Protein AF-A0A525CSR9-F1 (afdb_monomer)

Foldseek 3Di:
DDPPQDPVNVLVVLLVVVLVVLVVCLVLVVLCLDPVRVPDDNVRSSVVSVVVSVVVNVVLCCQCPPPPPVSNVVSSVVVVVCSVVVVVVLVVSVPPPSNRPDD

Solvent-accessible surface area (backbone atoms only — not comparable to full-atom values): 5893 Å² total; per-residue (Å²): 141,82,85,69,88,44,74,68,56,53,50,51,51,52,52,52,52,49,62,52,48,57,55,49,32,49,76,37,47,41,48,52,61,37,90,91,42,38,84,52,54,69,80,54,39,44,50,52,50,52,66,53,46,56,59,50,49,54,51,50,50,52,37,54,64,35,87,51,64,66,56,15,52,53,40,46,50,52,52,56,51,47,54,55,53,50,54,51,50,51,64,69,41,64,81,41,97,54,53,54,79,74,127

Secondary structure (DSSP, 8-state):
------HHHHHHHHHHHHHHHHHHHHHTTGGGTSTTTTTS-HHHHHHHHHHHHHHHHHHHHHHHT-SSHHHHHHHHHHHHHHHHHHHHHHHHHTTSTT-----

Structure (mmCIF, N/CA/C/O backbone):
data_AF-A0A525CSR9-F1
#
_entry.id   AF-A0A525CSR9-F1
#
loop_
_atom_site.group_PDB
_atom_site.id
_atom_site.type_symbol
_atom_site.label_atom_id
_atom_site.label_alt_id
_atom_site.label_comp_id
_atom_site.label_asym_id
_atom_site.label_entity_id
_atom_site.label_seq_id
_atom_site.pdbx_PDB_ins_code
_atom_site.Cartn_x
_atom_site.Cartn_y
_atom_site.Cartn_z
_atom_site.occupancy
_atom_site.B_iso_or_equiv
_atom_site.auth_seq_id
_atom_site.auth_comp_id
_atom_site.auth_asym_id
_atom_site.auth_atom_id
_atom_site.pdbx_PDB_model_num
ATOM 1 N N . MET A 1 1 ? -23.321 22.374 9.063 1.00 47.00 1 MET A N 1
ATOM 2 C CA . MET A 1 1 ? -22.754 21.016 9.239 1.00 47.00 1 MET A CA 1
ATOM 3 C C . MET A 1 1 ? -21.489 20.885 8.386 1.00 47.00 1 MET A C 1
ATOM 5 O O . MET A 1 1 ? -21.600 20.649 7.194 1.00 47.00 1 MET A O 1
ATOM 9 N N . LYS A 1 2 ? -20.287 21.102 8.939 1.00 50.28 2 LYS A N 1
ATOM 10 C CA . LYS A 1 2 ? -19.015 20.819 8.240 1.00 50.28 2 LYS A CA 1
ATOM 11 C C . LYS A 1 2 ? -18.183 19.898 9.122 1.00 50.28 2 LYS A C 1
ATOM 13 O O . LYS A 1 2 ? -17.459 20.356 10.000 1.00 50.28 2 LYS A O 1
ATOM 18 N N . ARG A 1 3 ? -18.343 18.588 8.945 1.00 62.91 3 ARG A N 1
ATOM 19 C CA . ARG A 1 3 ? -17.461 17.607 9.580 1.00 62.91 3 ARG A CA 1
ATOM 20 C C . ARG A 1 3 ? -16.248 17.459 8.669 1.00 62.91 3 ARG A C 1
ATOM 22 O O . ARG A 1 3 ? -16.290 16.720 7.694 1.00 62.91 3 ARG A O 1
ATOM 29 N N . TYR A 1 4 ? -15.223 18.256 8.958 1.00 63.25 4 TYR A N 1
ATOM 30 C CA . TYR A 1 4 ? -13.931 18.200 8.287 1.00 63.25 4 TYR A CA 1
ATOM 31 C C . TYR A 1 4 ? -13.356 16.776 8.339 1.00 63.25 4 TYR A C 1
ATOM 33 O O . TYR A 1 4 ? -13.637 16.003 9.261 1.00 63.25 4 TYR A O 1
ATOM 41 N N . LEU A 1 5 ? -12.579 16.442 7.310 1.00 68.88 5 LEU A N 1
ATOM 42 C CA . LEU A 1 5 ? -11.907 15.165 7.099 1.00 68.88 5 LEU A CA 1
ATOM 43 C C . LEU A 1 5 ? -11.247 14.676 8.402 1.00 68.88 5 LEU A C 1
ATOM 45 O O . LEU A 1 5 ? -10.350 15.321 8.942 1.00 68.88 5 LEU A O 1
ATOM 49 N N . THR A 1 6 ? -11.718 13.557 8.957 1.00 86.94 6 THR A N 1
ATOM 50 C CA . THR A 1 6 ? -11.129 13.019 10.192 1.00 86.94 6 THR A CA 1
ATOM 51 C C . THR A 1 6 ? -9.804 12.316 9.886 1.00 86.94 6 THR A C 1
ATOM 53 O O . THR A 1 6 ? -9.607 11.818 8.778 1.00 86.94 6 THR A O 1
ATOM 56 N N . LYS A 1 7 ? -8.908 12.197 10.879 1.00 86.56 7 LYS A N 1
ATOM 57 C CA . LYS A 1 7 ? -7.647 11.435 10.739 1.00 86.56 7 LYS A CA 1
ATOM 58 C C . LYS A 1 7 ? -7.877 10.003 10.239 1.00 86.56 7 LYS A C 1
ATOM 60 O O . LYS A 1 7 ? -7.073 9.479 9.480 1.00 86.56 7 LYS A O 1
ATOM 65 N N . ALA A 1 8 ? -8.986 9.382 10.646 1.00 87.12 8 ALA A N 1
ATOM 66 C CA . ALA A 1 8 ? -9.361 8.052 10.179 1.00 87.12 8 ALA A CA 1
ATOM 67 C C . ALA A 1 8 ? -9.739 8.051 8.690 1.00 87.12 8 ALA A C 1
ATOM 69 O O . ALA A 1 8 ? -9.296 7.174 7.959 1.00 87.12 8 ALA A O 1
ATOM 70 N N . ASN A 1 9 ? -10.501 9.049 8.232 1.00 90.38 9 ASN A N 1
ATOM 71 C CA . ASN A 1 9 ? -10.876 9.169 6.821 1.00 90.38 9 ASN A CA 1
ATOM 72 C C . ASN A 1 9 ? -9.645 9.410 5.937 1.00 90.38 9 ASN A C 1
ATOM 74 O O . ASN A 1 9 ? -9.521 8.776 4.897 1.00 90.38 9 ASN A O 1
ATOM 78 N N . LEU A 1 10 ? -8.723 10.275 6.378 1.00 92.31 10 LEU A N 1
ATOM 79 C CA . LEU A 1 10 ? -7.442 10.502 5.701 1.00 92.31 10 LEU A CA 1
ATOM 80 C C . LEU A 1 10 ? -6.621 9.218 5.584 1.00 92.31 10 LEU A C 1
ATOM 82 O O . LEU A 1 10 ? -6.115 8.912 4.512 1.00 92.31 10 LEU A O 1
ATOM 86 N N . PHE A 1 11 ? -6.524 8.455 6.673 1.00 94.19 11 PHE A N 1
ATOM 87 C CA . PHE A 1 11 ? -5.807 7.185 6.676 1.00 94.19 11 PHE A CA 1
ATOM 88 C C . PHE A 1 11 ? -6.396 6.191 5.667 1.00 94.19 11 PHE A C 1
ATOM 90 O O . PHE A 1 11 ? -5.651 5.582 4.905 1.00 94.19 11 PHE A O 1
ATOM 97 N N . TYR A 1 12 ? -7.723 6.038 5.628 1.00 94.00 12 TYR A N 1
ATOM 98 C CA . TYR A 1 12 ? -8.358 5.123 4.678 1.00 94.00 12 TYR A CA 1
ATOM 99 C C . TYR A 1 12 ? -8.237 5.598 3.233 1.00 94.00 12 TYR A C 1
ATOM 101 O O . TYR A 1 12 ? -8.009 4.770 2.359 1.00 94.00 12 TYR A O 1
ATOM 109 N N . LEU A 1 13 ? -8.326 6.908 2.983 1.00 94.38 13 LEU A N 1
ATOM 110 C CA . LEU A 1 13 ? -8.071 7.465 1.657 1.00 94.38 13 LEU A CA 1
ATOM 111 C C . LEU A 1 13 ? -6.637 7.161 1.205 1.00 94.38 13 LEU A C 1
ATOM 113 O O . LEU A 1 13 ? -6.445 6.634 0.118 1.00 94.38 13 LEU A O 1
ATOM 117 N N . ALA A 1 14 ? -5.647 7.424 2.061 1.00 93.81 14 ALA A N 1
ATOM 118 C CA . ALA A 1 14 ? -4.247 7.137 1.761 1.00 93.81 14 ALA A CA 1
ATOM 119 C C . ALA A 1 14 ? -3.990 5.632 1.558 1.00 93.81 14 ALA A C 1
ATOM 121 O O . ALA A 1 14 ? -3.239 5.254 0.668 1.00 93.81 14 ALA A O 1
ATOM 122 N N . THR A 1 15 ? -4.662 4.774 2.334 1.00 95.56 15 THR A N 1
ATOM 123 C CA . THR A 1 15 ? -4.602 3.310 2.163 1.00 95.56 15 THR A CA 1
ATOM 124 C C . THR A 1 15 ? -5.205 2.871 0.823 1.00 95.56 15 THR A C 1
ATOM 126 O O . THR A 1 15 ? -4.658 2.001 0.156 1.00 95.56 15 THR A O 1
ATOM 129 N N . GLY A 1 16 ? -6.325 3.470 0.411 1.00 95.00 16 GLY A N 1
ATOM 130 C CA . GLY A 1 16 ? -6.915 3.199 -0.900 1.00 95.00 16 GLY A CA 1
ATOM 131 C C . GLY A 1 16 ? -5.990 3.628 -2.037 1.00 95.00 16 GLY A C 1
ATOM 132 O O . GLY A 1 16 ? -5.759 2.844 -2.950 1.00 95.00 16 GLY A O 1
ATOM 133 N N . LEU A 1 17 ? -5.410 4.829 -1.928 1.00 93.69 17 LEU A N 1
ATOM 134 C CA . LEU A 1 17 ? -4.475 5.371 -2.915 1.00 93.69 17 LEU A CA 1
ATOM 135 C C . LEU A 1 17 ? -3.239 4.489 -3.096 1.00 93.69 17 LEU A C 1
ATOM 137 O O . LEU A 1 17 ? -2.846 4.246 -4.231 1.00 93.69 17 LEU A O 1
ATOM 141 N N . ILE A 1 18 ? -2.641 3.983 -2.011 1.00 93.50 18 ILE A N 1
ATOM 142 C CA . ILE A 1 18 ? -1.460 3.123 -2.144 1.00 93.50 18 ILE A CA 1
ATOM 143 C C . ILE A 1 18 ? -1.801 1.785 -2.788 1.00 93.50 18 ILE A C 1
ATOM 145 O O . ILE A 1 18 ? -1.083 1.350 -3.673 1.00 93.50 18 ILE A O 1
ATOM 149 N N . PHE A 1 19 ? -2.926 1.156 -2.432 1.00 94.25 19 PHE A N 1
ATOM 150 C CA . PHE A 1 19 ? -3.308 -0.111 -3.061 1.00 94.25 19 PHE A CA 1
ATOM 151 C C . PHE A 1 19 ? -3.522 0.040 -4.564 1.00 94.25 19 PHE A C 1
ATOM 153 O O . PHE A 1 19 ? -3.172 -0.867 -5.312 1.00 94.25 19 PHE A O 1
ATOM 160 N N . THR A 1 20 ? -4.076 1.169 -5.008 1.00 91.31 20 THR A N 1
ATOM 161 C CA . THR A 1 20 ? -4.196 1.459 -6.440 1.00 91.31 20 THR A CA 1
ATOM 162 C C . THR A 1 20 ? -2.853 1.816 -7.074 1.00 91.31 20 THR A C 1
ATOM 164 O O . THR A 1 20 ? -2.578 1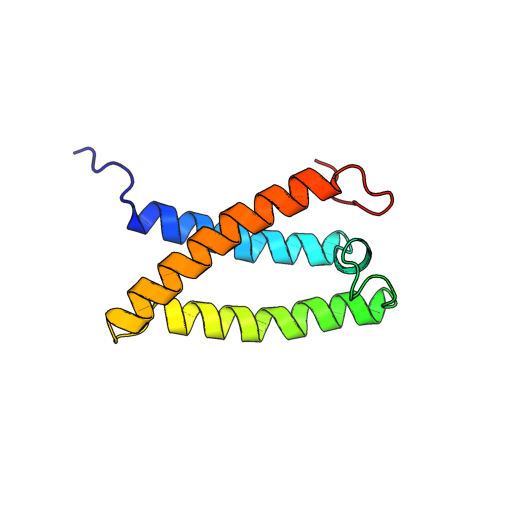.333 -8.163 1.00 91.31 20 THR A O 1
ATOM 167 N N . HIS A 1 21 ? -1.996 2.575 -6.383 1.00 90.56 21 HIS A N 1
ATOM 168 C CA . HIS A 1 21 ? -0.656 2.942 -6.863 1.00 90.56 21 HIS A CA 1
ATOM 169 C C . HIS A 1 21 ? 0.212 1.711 -7.148 1.00 90.56 21 HIS A C 1
ATOM 171 O O . HIS A 1 21 ? 0.803 1.619 -8.217 1.00 90.56 21 HIS A O 1
ATOM 177 N N . GLU A 1 22 ? 0.232 0.713 -6.259 1.00 88.00 22 GLU A N 1
ATOM 178 C CA . GLU A 1 22 ? 0.995 -0.519 -6.529 1.00 88.00 22 GLU A CA 1
ATOM 179 C C . GLU A 1 22 ? 0.469 -1.253 -7.783 1.00 88.00 22 GLU A C 1
ATOM 181 O O . GLU A 1 22 ? 1.223 -1.889 -8.517 1.00 88.00 22 GLU A O 1
ATOM 186 N N . LEU A 1 23 ? -0.832 -1.163 -8.092 1.00 85.88 23 LEU A N 1
ATOM 187 C CA . LEU A 1 23 ? -1.369 -1.748 -9.329 1.00 85.88 23 LEU A CA 1
ATOM 188 C C . LEU A 1 23 ? -0.907 -0.983 -10.578 1.00 85.88 23 LEU A C 1
ATOM 190 O O . LEU A 1 23 ? -0.691 -1.612 -11.616 1.00 85.88 23 LEU A O 1
ATOM 194 N N . ASP A 1 24 ? -0.691 0.329 -10.483 1.00 85.00 24 ASP A N 1
ATOM 195 C CA . ASP A 1 24 ? -0.031 1.100 -11.543 1.00 85.00 24 ASP A CA 1
ATOM 196 C C . ASP A 1 24 ? 1.442 0.687 -11.679 1.00 85.00 24 ASP A C 1
ATOM 198 O O . ASP A 1 24 ? 1.965 0.606 -12.794 1.00 85.00 24 ASP A O 1
ATOM 202 N N . GLY A 1 25 ? 2.093 0.326 -10.570 1.00 81.62 25 GLY A N 1
ATOM 203 C CA . GLY A 1 25 ? 3.440 -0.241 -10.555 1.00 81.62 25 GLY A CA 1
ATOM 204 C C . GLY A 1 25 ? 3.568 -1.525 -11.380 1.00 81.62 25 GLY A C 1
ATOM 205 O O . GLY A 1 25 ? 4.564 -1.728 -12.077 1.00 81.62 25 GLY A O 1
ATOM 206 N N . MET A 1 26 ? 2.521 -2.357 -11.405 1.00 84.75 26 MET A N 1
ATOM 207 C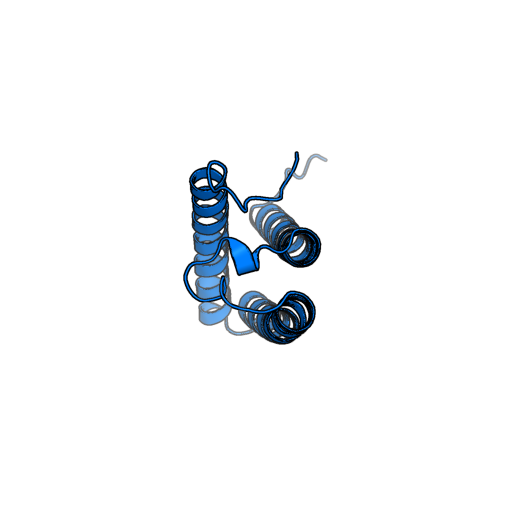 CA . MET A 1 26 ? 2.453 -3.515 -12.302 1.00 84.75 26 MET A CA 1
ATOM 208 C C . MET A 1 26 ? 2.455 -3.097 -13.786 1.00 84.75 26 MET A C 1
ATOM 210 O O . MET A 1 26 ? 3.093 -3.758 -14.606 1.00 84.75 26 MET A O 1
ATOM 214 N N . ILE A 1 27 ? 1.711 -2.047 -14.148 1.00 83.12 27 ILE A N 1
ATOM 215 C CA . ILE A 1 27 ? 1.605 -1.566 -15.537 1.00 83.12 27 ILE A CA 1
ATOM 216 C C . ILE A 1 27 ? 2.940 -0.967 -15.995 1.00 83.12 27 ILE A C 1
ATOM 218 O O . ILE A 1 27 ? 3.376 -1.241 -17.111 1.00 83.12 27 ILE A O 1
ATOM 222 N N . ASN A 1 28 ? 3.607 -0.223 -15.112 1.00 85.12 28 ASN A N 1
ATOM 223 C CA . ASN A 1 28 ? 4.863 0.486 -15.376 1.00 85.12 28 ASN A CA 1
ATOM 224 C C . ASN A 1 28 ? 6.112 -0.318 -14.975 1.00 85.12 28 ASN A C 1
ATOM 226 O O . ASN A 1 28 ? 7.170 0.243 -14.704 1.00 85.12 28 ASN A O 1
ATOM 230 N N . SER A 1 29 ? 5.993 -1.644 -14.882 1.00 86.38 29 SER A N 1
ATOM 231 C CA . SER A 1 29 ? 7.115 -2.554 -14.628 1.00 86.38 29 SER A CA 1
ATOM 232 C C . SER A 1 29 ? 8.016 -2.180 -13.438 1.00 86.38 29 SER A C 1
ATOM 234 O O . SER A 1 29 ? 9.232 -2.371 -13.507 1.00 86.38 29 SER A O 1
ATOM 236 N N . GLU A 1 30 ? 7.448 -1.693 -12.327 1.00 82.25 30 GLU A N 1
ATOM 237 C CA . GLU A 1 30 ? 8.186 -1.170 -11.158 1.00 82.25 30 GLU A CA 1
ATOM 238 C C . GLU A 1 30 ? 9.268 -2.112 -10.627 1.00 82.25 30 GLU A C 1
ATOM 240 O O . GLU A 1 30 ? 10.304 -1.670 -10.125 1.00 82.25 30 GLU A O 1
ATOM 245 N N . TRP A 1 31 ? 9.057 -3.424 -10.750 1.00 84.06 31 TRP A N 1
ATOM 246 C CA . TRP A 1 31 ? 10.037 -4.419 -10.326 1.00 84.06 31 TRP A CA 1
ATOM 247 C C . TRP A 1 31 ? 11.402 -4.230 -11.002 1.00 84.06 31 TRP A C 1
ATOM 249 O O . TRP A 1 31 ? 12.402 -4.635 -10.428 1.00 84.06 31 TRP A O 1
ATOM 259 N N . ARG A 1 32 ? 11.475 -3.563 -12.163 1.00 84.38 32 ARG A N 1
ATOM 260 C CA . ARG A 1 32 ? 12.723 -3.196 -12.855 1.00 84.38 32 ARG A CA 1
ATOM 261 C C . ARG A 1 32 ? 13.536 -2.112 -12.149 1.00 84.38 32 ARG A C 1
ATOM 263 O O . ARG A 1 32 ? 14.748 -2.042 -12.342 1.00 84.38 32 ARG A O 1
ATOM 270 N N . VAL A 1 33 ? 12.886 -1.272 -11.349 1.00 82.69 33 VAL A N 1
ATOM 271 C CA . VAL A 1 33 ? 13.524 -0.202 -10.565 1.00 82.69 33 VAL A CA 1
ATOM 272 C C . VAL A 1 33 ? 14.033 -0.739 -9.227 1.00 82.69 33 VAL A C 1
ATOM 274 O O . VAL A 1 33 ? 15.046 -0.280 -8.704 1.00 82.69 33 VAL A O 1
ATOM 277 N N . LEU A 1 34 ? 13.349 -1.740 -8.674 1.00 81.19 34 LEU A N 1
ATOM 278 C CA . LEU A 1 34 ? 13.675 -2.312 -7.375 1.00 81.19 34 LEU A CA 1
ATOM 279 C C . LEU A 1 34 ? 14.966 -3.156 -7.439 1.00 81.19 34 LEU A C 1
ATOM 281 O O . LEU A 1 34 ? 15.039 -4.109 -8.217 1.00 81.19 34 LEU A O 1
ATOM 285 N N . PRO A 1 35 ? 15.964 -2.910 -6.564 1.00 76.88 35 PRO A N 1
ATOM 286 C CA . PRO A 1 35 ? 17.252 -3.611 -6.614 1.00 76.88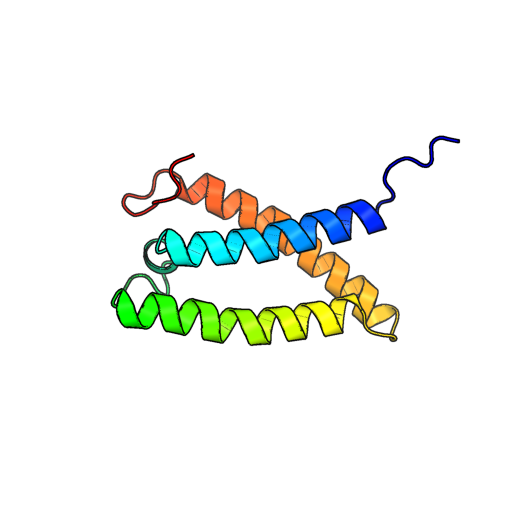 35 PRO A CA 1
ATOM 287 C C . PRO A 1 35 ? 17.146 -5.138 -6.506 1.00 76.88 35 PRO A C 1
ATOM 289 O O . PRO A 1 35 ? 17.981 -5.861 -7.038 1.00 76.88 35 PRO A O 1
ATOM 292 N N . L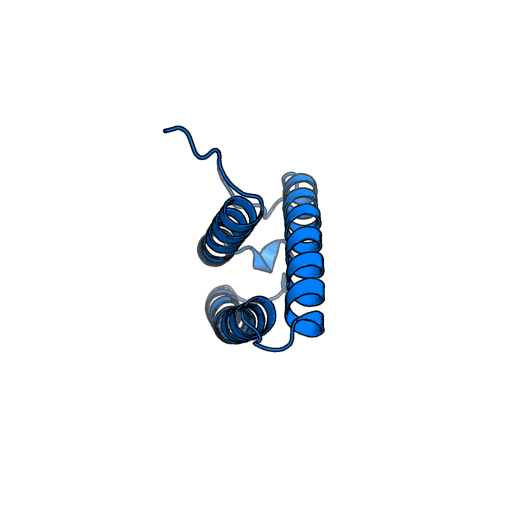EU A 1 36 ? 16.129 -5.631 -5.793 1.00 81.12 36 LEU A N 1
ATOM 293 C CA . LEU A 1 36 ? 15.955 -7.055 -5.499 1.00 81.12 36 LEU A CA 1
ATOM 294 C C . LEU A 1 36 ? 15.186 -7.819 -6.580 1.00 81.12 36 LEU A C 1
ATOM 296 O O . LEU A 1 36 ? 15.252 -9.047 -6.605 1.00 81.12 36 LEU A O 1
ATOM 300 N N . THR A 1 37 ? 14.449 -7.125 -7.446 1.00 82.69 37 THR A N 1
ATOM 301 C CA . THR A 1 37 ? 13.531 -7.739 -8.417 1.00 82.69 37 THR A CA 1
ATOM 302 C C . THR A 1 37 ? 13.787 -7.287 -9.856 1.00 82.69 37 THR A C 1
ATOM 304 O O . THR A 1 37 ? 13.131 -7.788 -10.771 1.00 82.69 37 THR A O 1
ATOM 307 N N . SER A 1 38 ? 14.796 -6.438 -10.086 1.00 84.56 38 SER A N 1
ATOM 308 C CA . SER A 1 38 ? 15.115 -5.864 -11.402 1.00 84.56 38 SER A CA 1
ATOM 309 C C . SER A 1 38 ? 15.511 -6.878 -12.471 1.00 84.56 38 SER A C 1
ATOM 311 O O . SER A 1 38 ? 15.373 -6.618 -13.664 1.00 84.56 38 SER A O 1
ATOM 313 N N . TRP A 1 39 ? 15.955 -8.059 -12.049 1.00 83.94 39 TRP A N 1
ATOM 314 C CA . TRP A 1 39 ? 16.364 -9.164 -12.911 1.00 83.94 39 TRP A CA 1
ATOM 315 C C . TRP A 1 39 ? 15.191 -10.015 -13.428 1.00 83.94 39 TRP A C 1
ATOM 317 O O . TRP A 1 39 ? 15.405 -10.902 -14.256 1.00 83.94 39 TRP A O 1
ATOM 327 N N . LEU A 1 40 ? 13.958 -9.788 -12.957 1.00 85.88 40 LEU A N 1
ATOM 328 C CA . LEU A 1 40 ? 12.801 -10.595 -13.353 1.00 85.88 40 LEU A CA 1
ATOM 329 C C . LEU A 1 40 ? 12.362 -10.312 -14.805 1.00 85.88 40 LEU A C 1
ATOM 331 O O . LEU A 1 40 ? 12.116 -9.153 -15.162 1.00 85.88 40 LEU A O 1
ATOM 335 N N . PRO A 1 41 ? 12.167 -11.357 -15.638 1.00 86.12 41 PRO A N 1
ATOM 336 C CA . PRO A 1 41 ? 11.552 -11.217 -16.959 1.00 86.12 41 PRO A CA 1
ATOM 337 C C . PRO A 1 41 ? 10.151 -10.609 -16.863 1.00 86.12 41 PRO A C 1
ATOM 339 O O . PRO A 1 41 ? 9.430 -10.898 -15.913 1.00 86.12 41 PRO A O 1
ATOM 342 N N . VAL A 1 42 ? 9.730 -9.825 -17.861 1.00 80.94 42 VAL A N 1
ATOM 343 C CA . VAL A 1 42 ? 8.467 -9.050 -17.828 1.00 80.94 42 VAL A CA 1
ATOM 344 C C . VAL A 1 42 ? 7.245 -9.913 -17.510 1.00 80.94 42 VAL A C 1
ATOM 346 O O . VAL A 1 42 ? 6.480 -9.586 -16.605 1.00 80.94 42 VAL A O 1
ATOM 349 N N . GLU A 1 43 ? 7.101 -11.046 -18.200 1.00 80.19 43 GLU A N 1
ATOM 350 C CA . GLU A 1 43 ? 5.950 -11.949 -18.043 1.00 80.19 43 GLU A CA 1
ATOM 351 C C . GLU A 1 43 ? 5.851 -12.550 -16.631 1.00 80.19 43 GLU A C 1
ATOM 353 O O . GLU A 1 43 ? 4.762 -12.729 -16.075 1.00 80.19 43 GLU A O 1
ATOM 358 N N . ILE A 1 44 ? 7.007 -12.822 -16.015 1.00 86.81 44 ILE A N 1
ATOM 359 C CA . ILE A 1 44 ? 7.095 -13.362 -14.654 1.00 86.81 44 ILE A CA 1
ATOM 360 C C . ILE A 1 44 ? 6.926 -12.236 -13.636 1.00 86.81 44 ILE A C 1
ATOM 362 O O . ILE A 1 44 ? 6.185 -12.401 -12.671 1.00 86.81 44 ILE A O 1
ATOM 366 N N . GLY A 1 45 ? 7.573 -11.092 -13.862 1.00 86.12 45 GLY A N 1
ATOM 367 C CA . GLY A 1 45 ? 7.548 -9.926 -12.986 1.00 86.12 45 GLY A CA 1
ATOM 368 C C . GLY A 1 45 ? 6.129 -9.428 -12.758 1.00 86.12 45 GLY A C 1
ATOM 369 O O . GLY A 1 45 ? 5.712 -9.326 -11.610 1.00 86.12 45 GLY A O 1
ATOM 370 N N . ARG A 1 46 ? 5.344 -9.256 -13.829 1.00 85.81 46 ARG A N 1
ATOM 371 C CA . ARG A 1 46 ? 3.942 -8.825 -13.737 1.00 85.81 46 ARG A CA 1
ATOM 372 C C . ARG A 1 46 ? 3.096 -9.771 -12.885 1.00 85.81 46 ARG A C 1
ATOM 374 O O . ARG A 1 46 ? 2.371 -9.340 -11.989 1.00 85.81 46 ARG A O 1
ATOM 381 N N . THR A 1 47 ? 3.204 -11.067 -13.164 1.00 88.38 47 THR A N 1
ATOM 382 C CA . THR A 1 47 ? 2.445 -12.109 -12.466 1.00 88.38 47 THR A CA 1
ATOM 383 C C . THR A 1 47 ? 2.859 -12.174 -10.997 1.00 88.38 47 THR A C 1
ATOM 385 O O . THR A 1 47 ? 2.011 -12.067 -10.114 1.00 88.38 47 THR A O 1
ATOM 388 N N . ALA A 1 48 ? 4.160 -12.274 -10.718 1.00 88.56 48 ALA A N 1
ATOM 389 C CA . ALA A 1 48 ? 4.698 -12.310 -9.362 1.00 88.56 48 ALA A CA 1
ATOM 390 C C . ALA A 1 48 ? 4.326 -11.055 -8.561 1.00 88.56 48 ALA A C 1
ATOM 392 O O . ALA A 1 48 ? 3.966 -11.171 -7.392 1.00 88.56 48 ALA A O 1
ATOM 393 N N . TYR A 1 49 ? 4.341 -9.878 -9.197 1.00 89.00 49 TYR A N 1
ATOM 394 C CA . TYR A 1 49 ? 3.942 -8.622 -8.573 1.00 89.00 49 TYR A CA 1
ATOM 395 C C . TYR A 1 49 ? 2.501 -8.726 -8.057 1.00 89.00 49 TYR A C 1
ATOM 397 O O . TYR A 1 49 ? 2.271 -8.578 -6.861 1.00 89.00 49 TYR A O 1
ATOM 405 N N . VAL A 1 50 ? 1.533 -9.098 -8.898 1.00 89.50 50 VAL A N 1
ATOM 406 C CA . VAL A 1 50 ? 0.132 -9.248 -8.457 1.00 89.50 50 VAL A CA 1
ATOM 407 C C . VAL A 1 50 ? -0.021 -10.338 -7.391 1.00 89.50 50 VAL A C 1
ATOM 409 O O . VAL A 1 50 ? -0.657 -10.109 -6.360 1.00 89.50 50 VAL A O 1
ATOM 412 N N . TRP A 1 51 ? 0.579 -11.513 -7.605 1.00 91.50 51 TRP A N 1
ATOM 413 C CA . TRP A 1 51 ? 0.454 -12.655 -6.692 1.00 91.50 51 TRP A CA 1
ATOM 414 C C . TRP A 1 51 ? 1.017 -12.390 -5.296 1.00 91.50 51 TRP A C 1
ATOM 416 O O . TRP A 1 51 ? 0.522 -12.972 -4.333 1.00 91.50 51 TRP A O 1
ATOM 426 N N . LEU A 1 52 ? 2.018 -11.518 -5.166 1.00 90.62 52 LEU A N 1
ATOM 427 C CA . LEU A 1 52 ? 2.552 -11.099 -3.871 1.00 90.62 52 LEU A CA 1
ATOM 428 C C . LEU A 1 52 ? 1.701 -9.998 -3.226 1.00 90.62 52 LEU A C 1
ATOM 430 O O . LEU A 1 52 ? 1.491 -10.019 -2.012 1.00 90.62 52 LEU A O 1
ATOM 434 N N . HIS A 1 53 ? 1.163 -9.069 -4.020 1.00 92.12 53 HIS A N 1
ATOM 435 C CA . HIS A 1 53 ? 0.404 -7.935 -3.493 1.00 92.12 53 HIS A CA 1
ATOM 436 C C . HIS A 1 53 ? -0.991 -8.316 -2.998 1.00 92.12 53 HIS A C 1
ATOM 438 O O . HIS A 1 53 ? -1.412 -7.820 -1.958 1.00 92.12 53 HIS A O 1
ATOM 444 N N . VAL A 1 54 ? -1.698 -9.240 -3.657 1.00 93.94 54 VAL A N 1
ATOM 445 C CA . VAL A 1 54 ? -3.032 -9.677 -3.200 1.00 93.94 54 VAL A CA 1
ATOM 446 C C . VAL A 1 54 ? -3.027 -10.207 -1.751 1.00 93.94 54 VAL A C 1
ATOM 448 O O . VAL A 1 54 ? -3.782 -9.678 -0.927 1.00 93.94 54 VAL A O 1
ATOM 451 N N . PRO A 1 55 ? -2.202 -11.209 -1.376 1.00 95.44 55 PRO A N 1
ATOM 452 C CA . PRO A 1 55 ? -2.154 -11.685 0.004 1.00 95.44 55 PRO A CA 1
ATOM 453 C C . PRO A 1 55 ? -1.601 -10.623 0.959 1.00 95.44 55 PRO A C 1
ATOM 455 O O . PRO A 1 55 ? -2.094 -10.509 2.082 1.00 95.44 55 PRO A O 1
ATOM 458 N N . LEU A 1 56 ? -0.634 -9.807 0.524 1.00 95.06 56 LEU A N 1
ATOM 459 C CA . LEU A 1 56 ? -0.114 -8.702 1.329 1.00 95.06 56 LEU A CA 1
ATOM 460 C C . LEU A 1 56 ? -1.219 -7.696 1.682 1.00 95.06 56 LEU A C 1
ATOM 462 O O . LEU A 1 56 ? -1.368 -7.335 2.849 1.00 95.06 56 LEU A O 1
ATOM 466 N N . PHE A 1 57 ? -2.040 -7.292 0.713 1.00 95.81 57 PHE A N 1
ATOM 467 C CA . PHE A 1 57 ? -3.163 -6.383 0.933 1.00 95.81 57 PHE A CA 1
ATOM 468 C C . PHE A 1 57 ? -4.208 -6.998 1.854 1.00 95.81 57 PHE A C 1
ATOM 470 O O . PHE A 1 57 ? -4.673 -6.323 2.771 1.00 95.81 57 PHE A O 1
ATOM 477 N N . ALA A 1 58 ? -4.525 -8.285 1.688 1.00 97.25 58 ALA A N 1
ATOM 478 C CA . ALA A 1 58 ? -5.432 -8.986 2.593 1.00 97.25 58 ALA A CA 1
ATOM 479 C C . ALA A 1 58 ? -4.914 -8.977 4.045 1.00 97.25 58 ALA A C 1
ATOM 481 O O . ALA A 1 58 ? -5.669 -8.662 4.970 1.00 97.25 58 ALA A O 1
ATOM 482 N N . ILE A 1 59 ? -3.619 -9.248 4.248 1.00 97.94 59 ILE A N 1
ATOM 483 C CA . ILE A 1 59 ? -2.968 -9.193 5.565 1.00 97.94 59 ILE A CA 1
ATOM 484 C C . ILE A 1 59 ? -3.014 -7.769 6.130 1.00 97.94 59 ILE A C 1
ATOM 486 O O . ILE A 1 59 ? -3.403 -7.582 7.284 1.00 97.94 59 ILE A O 1
ATOM 490 N N . ILE A 1 60 ? -2.664 -6.757 5.330 1.00 97.75 60 ILE A N 1
ATOM 491 C CA . ILE A 1 60 ? -2.703 -5.352 5.753 1.00 97.75 60 ILE A CA 1
ATOM 492 C C . ILE A 1 60 ? -4.119 -4.972 6.182 1.00 97.75 60 ILE A C 1
ATOM 494 O O . ILE A 1 60 ? -4.279 -4.444 7.282 1.00 97.75 60 ILE A O 1
ATOM 498 N N . ILE A 1 61 ? -5.138 -5.287 5.373 1.00 97.88 61 ILE A N 1
ATOM 499 C CA . ILE A 1 61 ? -6.551 -5.030 5.684 1.00 97.88 61 ILE A CA 1
ATOM 500 C C . ILE A 1 61 ? -6.915 -5.672 7.025 1.00 97.88 61 ILE A C 1
ATOM 502 O O . ILE A 1 61 ? -7.373 -4.967 7.925 1.00 97.88 61 ILE A O 1
ATOM 506 N N . ALA A 1 62 ? -6.638 -6.969 7.196 1.00 98.19 62 ALA A N 1
ATOM 507 C CA . ALA A 1 62 ? -6.938 -7.696 8.429 1.00 98.19 62 ALA A CA 1
ATOM 508 C C . ALA A 1 62 ? -6.269 -7.063 9.663 1.00 98.19 62 ALA A C 1
ATOM 510 O O . ALA A 1 62 ? -6.870 -6.965 10.737 1.00 98.19 62 ALA A O 1
ATOM 511 N N . LEU A 1 63 ? -5.032 -6.587 9.515 1.00 98.38 63 LEU A N 1
ATOM 512 C CA . LEU A 1 63 ? -4.273 -5.942 10.580 1.00 98.38 63 LEU A CA 1
ATOM 513 C C . LEU A 1 63 ? -4.822 -4.545 10.930 1.00 98.38 63 LEU A C 1
ATOM 515 O O . LEU A 1 63 ? -5.043 -4.246 12.109 1.00 98.38 63 LEU A O 1
ATOM 519 N N . ILE A 1 64 ? -5.110 -3.694 9.937 1.00 97.44 64 ILE A N 1
ATOM 520 C CA . ILE A 1 64 ? -5.647 -2.334 10.160 1.00 97.44 64 ILE A CA 1
ATOM 521 C C . ILE A 1 64 ? -7.124 -2.326 10.590 1.00 97.44 64 ILE A C 1
ATOM 523 O O . ILE A 1 64 ? -7.606 -1.299 11.101 1.00 97.44 64 ILE A O 1
ATOM 527 N N . SER A 1 65 ? -7.832 -3.444 10.394 1.00 96.69 65 SER A N 1
ATOM 528 C CA . SER A 1 65 ? -9.215 -3.677 10.824 1.00 96.69 65 SER A CA 1
ATOM 529 C C . SER A 1 65 ? -9.338 -4.619 12.028 1.00 96.69 65 SER A C 1
ATOM 531 O O . SER A 1 65 ? -10.457 -4.907 12.447 1.00 96.69 65 SER A O 1
ATOM 533 N N . SER A 1 66 ? -8.223 -5.082 12.606 1.00 97.88 66 SER A N 1
ATOM 534 C CA . SER A 1 66 ? -8.219 -6.034 13.724 1.00 97.88 66 SER A CA 1
ATOM 535 C C . SER A 1 66 ? -9.109 -5.561 14.876 1.00 97.88 66 SER A C 1
ATOM 537 O O . SER A 1 66 ? -9.083 -4.382 15.236 1.00 97.88 66 SER A O 1
ATOM 539 N N . SER A 1 67 ? -9.873 -6.464 15.500 1.00 97.56 67 SER A N 1
ATOM 540 C CA . SER A 1 67 ? -10.667 -6.158 16.700 1.00 97.56 67 SER A CA 1
ATOM 541 C C . SER A 1 67 ? -9.775 -5.791 17.894 1.00 97.56 67 SER A C 1
ATOM 543 O O . SER A 1 67 ? -10.134 -4.918 18.691 1.00 97.56 67 SER A O 1
ATOM 545 N N . ASN A 1 68 ? -8.565 -6.357 17.955 1.00 98.38 68 ASN A N 1
ATOM 546 C CA . ASN A 1 68 ? -7.550 -6.013 18.942 1.00 98.38 68 ASN A CA 1
ATOM 547 C C . ASN A 1 68 ? -7.056 -4.570 18.734 1.00 98.38 68 ASN A C 1
ATOM 549 O O . ASN A 1 68 ? -6.449 -4.229 17.716 1.00 98.38 68 ASN A O 1
ATOM 553 N N . VAL A 1 69 ? -7.299 -3.711 19.728 1.00 97.69 69 VAL A N 1
ATOM 554 C CA . VAL A 1 69 ? -6.980 -2.275 19.665 1.00 97.69 69 VAL A CA 1
ATOM 555 C C . VAL A 1 69 ? -5.480 -2.024 19.493 1.00 97.69 69 VAL A C 1
ATOM 557 O O . VAL A 1 69 ? -5.098 -1.109 18.761 1.00 97.69 69 VAL A O 1
ATOM 560 N N . THR A 1 70 ? -4.633 -2.821 20.146 1.00 98.19 70 THR A N 1
ATOM 561 C CA . THR A 1 70 ? -3.173 -2.680 20.088 1.00 98.19 70 THR A CA 1
ATOM 562 C C . THR A 1 70 ? -2.652 -3.032 18.703 1.00 98.19 70 THR A C 1
ATOM 564 O O . THR A 1 70 ? -1.937 -2.221 18.113 1.00 98.19 70 THR A O 1
ATOM 567 N N . THR A 1 71 ? -3.061 -4.183 18.158 1.00 98.25 71 THR A N 1
ATOM 568 C CA . THR A 1 71 ? -2.725 -4.594 16.787 1.00 98.25 71 THR A CA 1
ATOM 569 C C . THR A 1 71 ? -3.168 -3.523 15.804 1.00 98.25 71 THR A C 1
ATOM 571 O O . THR A 1 71 ? -2.341 -2.959 15.096 1.00 98.25 71 THR A O 1
ATOM 574 N N . ARG A 1 72 ? -4.442 -3.127 15.862 1.00 97.50 72 ARG A N 1
ATOM 575 C CA . ARG A 1 72 ? -5.011 -2.123 14.964 1.00 97.50 72 ARG A CA 1
ATOM 576 C C . ARG A 1 72 ? -4.240 -0.802 14.980 1.00 97.50 72 ARG A C 1
ATOM 578 O O . ARG A 1 72 ? -3.937 -0.257 13.922 1.00 97.50 72 ARG A O 1
ATOM 585 N N . LYS A 1 73 ? -3.917 -0.265 16.162 1.00 97.06 73 LYS A N 1
ATOM 586 C CA . LYS A 1 73 ? -3.170 1.001 16.283 1.00 97.06 73 LYS A CA 1
ATOM 587 C C . LYS A 1 73 ? -1.742 0.877 15.750 1.00 97.06 73 LYS A C 1
ATOM 589 O O . LYS A 1 73 ? -1.311 1.756 15.008 1.00 97.06 73 LYS A O 1
ATOM 594 N N . ARG A 1 74 ? -1.032 -0.203 16.098 1.00 98.12 74 ARG A N 1
ATOM 595 C CA . ARG A 1 74 ? 0.339 -0.453 15.626 1.00 98.12 74 ARG A CA 1
ATOM 596 C C . ARG A 1 74 ? 0.385 -0.620 14.112 1.00 98.12 74 ARG A C 1
ATOM 598 O O . ARG A 1 74 ? 1.207 0.010 13.462 1.00 98.12 74 ARG A O 1
ATOM 605 N N . SER A 1 75 ? -0.529 -1.399 13.547 1.00 98.00 75 SER A N 1
ATOM 606 C CA . SER A 1 75 ? -0.596 -1.622 12.104 1.00 98.00 75 SER A CA 1
ATOM 607 C C . SER A 1 75 ? -0.895 -0.334 11.346 1.00 98.00 75 SER A C 1
ATOM 609 O O . SER A 1 75 ? -0.224 -0.044 10.366 1.00 98.00 75 SER A O 1
ATOM 611 N N . ARG A 1 76 ? -1.821 0.501 11.835 1.00 97.56 76 ARG A N 1
ATOM 612 C CA . ARG A 1 76 ? -2.076 1.820 11.230 1.00 97.56 76 ARG A CA 1
ATOM 613 C C . ARG A 1 76 ? -0.864 2.741 11.297 1.00 97.56 76 ARG A C 1
ATOM 615 O O . ARG A 1 76 ? -0.600 3.443 10.333 1.00 97.56 76 ARG A O 1
ATOM 622 N N . PHE A 1 77 ? -0.127 2.735 12.409 1.00 97.31 77 PHE A N 1
ATOM 623 C CA . PHE A 1 77 ? 1.116 3.498 12.519 1.00 97.31 77 PHE A CA 1
ATOM 624 C C . PHE A 1 77 ? 2.140 3.055 11.467 1.00 97.31 77 PHE A C 1
ATOM 626 O O . PHE A 1 77 ? 2.661 3.896 10.740 1.00 97.31 77 PHE A O 1
ATOM 633 N N . TRP A 1 78 ? 2.379 1.747 11.343 1.00 97.75 78 TRP A N 1
ATOM 634 C CA . TRP A 1 78 ? 3.355 1.219 10.389 1.00 97.75 78 TRP A CA 1
ATOM 635 C C . TR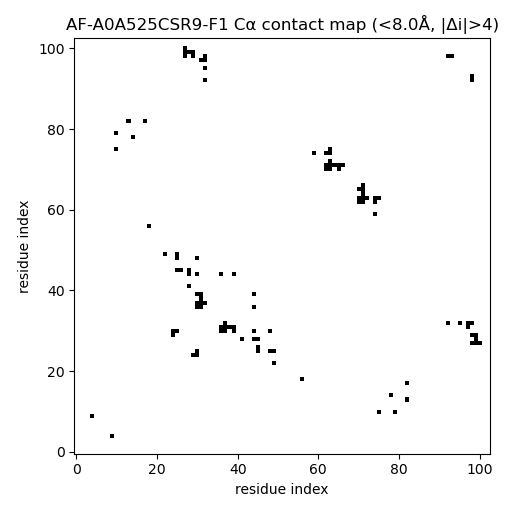P A 1 78 ? 2.939 1.409 8.931 1.00 97.75 78 TRP A C 1
ATOM 637 O O . TRP A 1 78 ? 3.788 1.757 8.123 1.00 97.75 78 TRP A O 1
ATOM 647 N N . VAL A 1 79 ? 1.650 1.277 8.601 1.00 97.38 79 VAL A N 1
ATOM 648 C CA . VAL A 1 79 ? 1.142 1.609 7.258 1.00 97.38 79 VAL A CA 1
ATOM 649 C C . VAL A 1 79 ? 1.339 3.096 6.959 1.00 97.38 79 VAL A C 1
ATOM 651 O O . VAL A 1 79 ? 1.823 3.437 5.888 1.00 97.38 79 VAL A O 1
ATOM 654 N N . SER A 1 80 ? 1.049 3.994 7.907 1.00 96.69 80 SER A N 1
ATOM 655 C CA . SER A 1 80 ? 1.318 5.427 7.723 1.00 96.69 80 SER A CA 1
ATOM 656 C C . SER A 1 80 ? 2.805 5.729 7.520 1.00 96.69 80 SER A C 1
ATOM 658 O O . SER A 1 80 ? 3.146 6.561 6.686 1.00 96.69 80 SER A O 1
ATOM 660 N N . ALA A 1 81 ? 3.691 5.066 8.268 1.00 96.75 81 ALA A N 1
ATOM 661 C CA . ALA A 1 81 ? 5.134 5.214 8.090 1.00 96.75 81 ALA A CA 1
ATOM 662 C C . ALA A 1 81 ? 5.586 4.685 6.720 1.00 96.75 81 ALA A C 1
ATOM 664 O O . ALA A 1 81 ? 6.332 5.369 6.022 1.00 96.75 81 ALA A O 1
ATOM 665 N N . PHE A 1 82 ? 5.082 3.514 6.315 1.00 95.69 82 PHE A N 1
ATOM 666 C CA . PHE A 1 82 ? 5.332 2.930 5.000 1.00 95.69 82 PHE A CA 1
ATOM 667 C C . PHE A 1 82 ? 4.914 3.883 3.881 1.00 95.69 82 PHE A C 1
ATOM 669 O O . PHE A 1 82 ? 5.721 4.132 3.003 1.00 95.69 82 PHE A O 1
ATOM 676 N N . LEU A 1 83 ? 3.729 4.499 3.955 1.00 94.00 83 LEU A N 1
ATOM 677 C CA . LEU A 1 83 ? 3.254 5.461 2.950 1.00 94.00 83 LEU A CA 1
ATOM 678 C C . LEU A 1 83 ? 4.226 6.624 2.722 1.00 94.00 83 LEU A C 1
ATOM 680 O O . LEU A 1 83 ? 4.486 7.006 1.583 1.00 94.00 83 LEU A O 1
ATOM 684 N N . VAL A 1 84 ? 4.769 7.186 3.806 1.00 94.31 84 VAL A N 1
ATOM 685 C CA . VAL A 1 84 ? 5.742 8.284 3.717 1.00 94.31 84 VAL A CA 1
ATOM 686 C C . VAL A 1 84 ? 7.045 7.790 3.095 1.00 94.31 84 VAL A C 1
ATOM 688 O O . VAL A 1 84 ? 7.559 8.420 2.176 1.00 94.31 84 VAL A O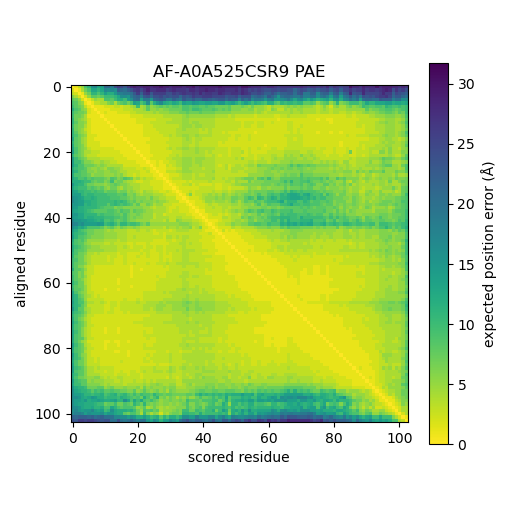 1
ATOM 691 N N . ILE A 1 85 ? 7.568 6.660 3.577 1.00 94.00 85 ILE A N 1
ATOM 692 C CA . ILE A 1 85 ? 8.819 6.080 3.071 1.00 94.00 85 ILE A CA 1
ATOM 693 C C . ILE A 1 85 ? 8.680 5.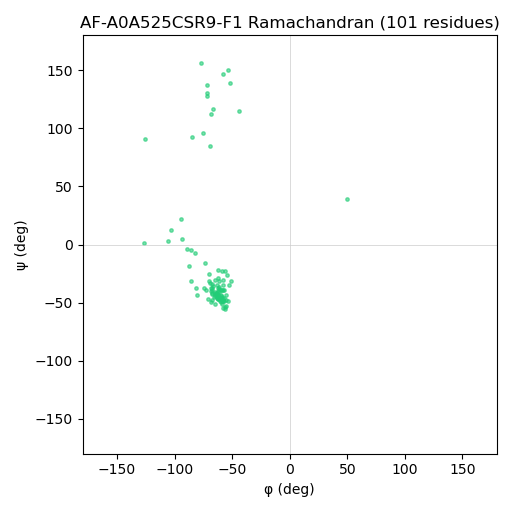709 1.592 1.00 94.00 85 ILE A C 1
ATOM 695 O O . ILE A 1 85 ? 9.563 6.028 0.805 1.00 94.00 85 ILE A O 1
ATOM 699 N N . HIS A 1 86 ? 7.563 5.098 1.207 1.00 90.19 86 HIS A N 1
ATOM 700 C CA . HIS A 1 86 ? 7.246 4.704 -0.162 1.00 90.19 86 HIS A CA 1
ATOM 701 C C . HIS A 1 86 ? 7.250 5.902 -1.107 1.00 90.19 86 HIS A C 1
ATOM 703 O O . HIS A 1 86 ? 7.972 5.903 -2.100 1.00 90.19 86 HIS A O 1
ATOM 709 N N . GLY A 1 87 ? 6.535 6.975 -0.753 1.00 88.94 87 GLY A N 1
ATOM 710 C CA . GLY A 1 87 ? 6.536 8.205 -1.547 1.00 88.94 87 GLY A CA 1
ATOM 711 C C . GLY A 1 87 ? 7.932 8.825 -1.693 1.00 88.94 87 GLY A C 1
ATOM 712 O O . GLY A 1 87 ? 8.292 9.287 -2.774 1.00 88.94 87 GLY A O 1
ATOM 713 N N . LEU A 1 88 ? 8.748 8.794 -0.633 1.00 90.44 88 LEU A N 1
ATOM 714 C CA . LEU A 1 88 ? 10.135 9.272 -0.683 1.00 90.44 88 LEU A CA 1
ATOM 715 C C . LEU A 1 88 ? 11.031 8.390 -1.560 1.00 90.44 88 LEU A C 1
ATOM 717 O O . LEU A 1 88 ? 11.874 8.920 -2.282 1.00 90.44 88 LEU A O 1
ATOM 721 N N . LEU A 1 89 ? 10.856 7.068 -1.516 1.00 87.44 89 LEU A N 1
ATOM 722 C CA . LEU A 1 89 ? 11.577 6.140 -2.387 1.00 87.44 89 LEU A CA 1
ATOM 723 C C . LEU A 1 89 ? 11.240 6.407 -3.853 1.00 87.44 89 LEU A C 1
ATOM 725 O O . LEU A 1 89 ? 12.155 6.538 -4.660 1.00 87.44 89 LEU A O 1
ATOM 729 N N . HIS A 1 90 ? 9.958 6.582 -4.181 1.00 85.31 90 HIS A N 1
ATOM 730 C CA . HIS A 1 90 ? 9.540 6.964 -5.529 1.00 85.31 90 HIS A CA 1
ATOM 731 C C . HIS A 1 90 ? 10.173 8.277 -5.973 1.00 85.31 90 HIS A C 1
ATOM 733 O O . HIS A 1 90 ? 10.772 8.324 -7.044 1.00 85.31 90 HIS A O 1
ATOM 739 N N . ALA A 1 91 ? 10.130 9.309 -5.127 1.00 85.88 91 ALA A N 1
ATOM 740 C CA . ALA A 1 91 ? 10.788 10.579 -5.417 1.00 85.88 91 ALA A CA 1
ATOM 741 C C . ALA A 1 91 ? 12.302 10.409 -5.664 1.00 85.88 91 ALA A C 1
ATOM 743 O O . ALA A 1 91 ? 12.853 11.034 -6.567 1.00 85.88 91 ALA A O 1
ATOM 744 N N . GLY A 1 92 ? 12.974 9.536 -4.904 1.00 85.50 92 GLY A N 1
ATOM 745 C CA . GLY A 1 92 ? 14.391 9.215 -5.093 1.00 85.50 92 GLY A CA 1
ATOM 746 C C . GLY A 1 92 ? 14.686 8.419 -6.371 1.00 85.50 92 GLY A C 1
ATOM 747 O O . GLY A 1 92 ? 15.728 8.624 -6.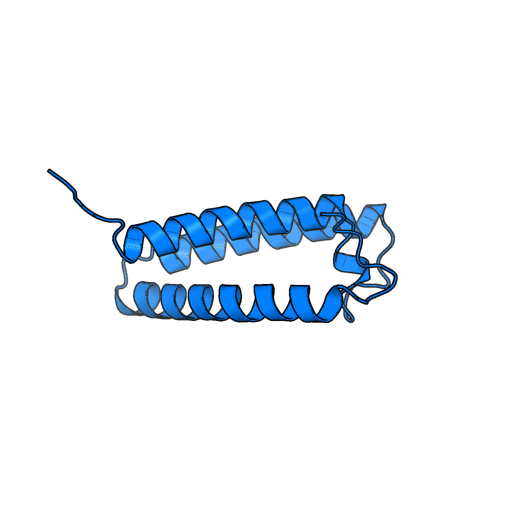992 1.00 85.50 92 GLY A O 1
ATOM 748 N N . PHE A 1 93 ? 13.770 7.546 -6.793 1.00 84.12 93 PHE A N 1
ATOM 749 C CA . PHE A 1 93 ? 13.919 6.722 -7.994 1.00 84.12 93 PHE A CA 1
ATOM 750 C C . PHE A 1 93 ? 13.469 7.403 -9.289 1.00 84.12 93 PHE A C 1
ATOM 752 O O . PHE A 1 93 ? 13.711 6.843 -10.353 1.00 84.12 93 PHE A O 1
ATOM 759 N N . MET A 1 94 ? 12.905 8.615 -9.242 1.00 82.12 94 MET A N 1
ATOM 760 C CA . MET A 1 94 ? 12.468 9.350 -10.441 1.00 82.12 94 MET A CA 1
ATOM 761 C C . MET A 1 94 ? 13.562 9.536 -11.505 1.00 82.12 94 MET A C 1
ATOM 763 O O . MET A 1 94 ? 13.258 9.688 -12.682 1.00 82.12 94 MET A O 1
ATOM 767 N N . VAL A 1 95 ? 14.835 9.545 -11.104 1.00 77.75 95 VAL A N 1
ATOM 768 C CA . VAL A 1 95 ? 15.986 9.716 -12.012 1.00 77.75 95 VAL A CA 1
ATOM 769 C C . VAL A 1 95 ? 16.483 8.367 -12.569 1.00 77.75 95 VAL A C 1
ATOM 771 O O . VAL A 1 95 ? 17.402 8.320 -13.384 1.00 77.75 95 VAL A O 1
ATOM 774 N N . HIS A 1 96 ? 15.906 7.243 -12.134 1.00 77.31 96 HIS A N 1
ATOM 775 C CA . HIS A 1 96 ? 16.356 5.913 -12.527 1.00 77.31 96 HIS A CA 1
ATOM 776 C C . HIS A 1 96 ? 15.996 5.609 -13.999 1.00 77.31 96 HIS A C 1
ATOM 778 O O . HIS A 1 96 ? 14.860 5.856 -14.400 1.00 77.31 96 HIS A O 1
ATOM 784 N N . PRO A 1 97 ? 16.895 5.005 -14.809 1.00 76.12 97 PRO A N 1
ATOM 785 C CA . PRO A 1 97 ? 16.655 4.763 -16.243 1.00 76.12 97 PRO A CA 1
ATOM 786 C C . PRO A 1 97 ? 15.429 3.901 -16.575 1.00 76.12 97 PRO A C 1
ATOM 788 O O . PRO A 1 97 ? 14.913 3.960 -17.685 1.00 76.12 97 PRO A O 1
ATOM 791 N N . HIS A 1 98 ? 14.987 3.081 -15.621 1.00 74.88 98 HIS A N 1
ATOM 792 C CA . HIS A 1 98 ? 13.812 2.210 -15.739 1.00 74.88 98 HIS A CA 1
ATOM 793 C C . HIS A 1 98 ? 12.584 2.748 -14.993 1.00 74.88 98 HIS A C 1
ATOM 795 O O . HIS A 1 98 ? 11.637 2.001 -14.764 1.00 74.88 98 HIS A O 1
ATOM 801 N N . TYR A 1 99 ? 12.611 4.008 -14.550 1.00 77.38 99 TYR A N 1
ATOM 802 C CA . TYR A 1 99 ? 11.462 4.643 -13.917 1.00 77.38 99 TYR A CA 1
ATOM 803 C C . TYR A 1 99 ? 10.424 4.996 -14.987 1.00 77.38 99 TYR A C 1
ATOM 805 O O . TYR A 1 99 ? 10.528 6.016 -15.663 1.00 77.38 99 TYR A O 1
ATOM 813 N N . GLU A 1 100 ? 9.443 4.114 -15.168 1.00 73.25 100 GLU A N 1
ATOM 814 C CA . GLU A 1 100 ? 8.428 4.220 -16.224 1.00 73.25 100 GLU A CA 1
ATOM 815 C C . GLU A 1 100 ? 7.144 4.932 -15.765 1.00 73.25 100 GLU A C 1
ATOM 817 O O . GLU A 1 100 ? 6.213 5.056 -16.554 1.00 73.25 100 GLU A O 1
ATOM 822 N N . PHE A 1 101 ? 7.082 5.469 -14.535 1.00 68.50 101 PHE A N 1
ATOM 823 C CA . PHE A 1 101 ? 6.018 6.418 -14.182 1.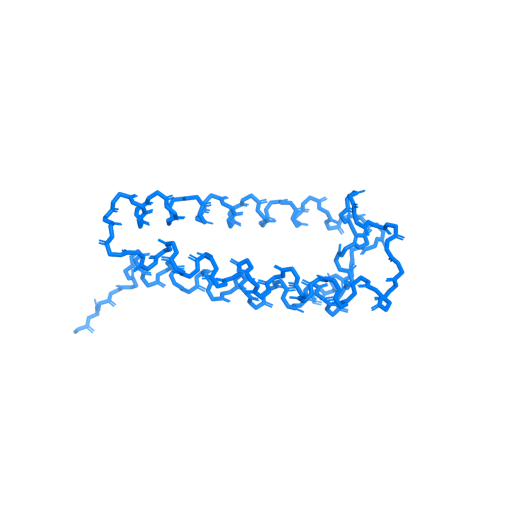00 68.50 101 PHE A CA 1
ATOM 824 C C . PHE A 1 101 ? 6.234 7.725 -14.943 1.00 68.50 101 PHE A C 1
ATOM 826 O O . PHE A 1 101 ? 6.831 8.679 -14.437 1.00 68.50 101 PHE A O 1
ATOM 833 N N . SER A 1 102 ? 5.731 7.767 -16.174 1.00 52.94 102 SER A N 1
ATOM 834 C CA . SER A 1 102 ? 5.418 9.018 -16.839 1.00 52.94 102 SER A CA 1
ATOM 835 C C . SER A 1 102 ? 4.236 9.618 -16.092 1.00 52.94 102 SER A C 1
ATOM 837 O O . SER A 1 102 ? 3.149 9.042 -16.096 1.00 52.94 102 SER A O 1
ATOM 839 N N . SER A 1 103 ? 4.464 10.737 -15.411 1.00 46.53 103 SER A N 1
ATOM 840 C CA . SER A 1 103 ? 3.388 11.652 -15.023 1.00 46.53 103 SER A CA 1
ATOM 841 C C . SER A 1 103 ? 2.366 11.840 -16.142 1.00 46.53 103 SER A C 1
ATOM 843 O O . SER A 1 103 ? 2.842 12.040 -17.287 1.00 46.53 103 SER A O 1
#

Sequence (103 aa):
MKRYLTKANLFYLATGLIFTHELDGMINSEWRVLPLTSWLPVEIGRTAYVWLHVPLFAIIIALISSSNVTTRKRSRFWVSAFLVIHGLLHAGFMVHPHYEFSS

Mean predicted aligned error: 5.51 Å

Radius of gyration: 15.77 Å; Cα contacts (8 Å, |Δi|>4): 56; chains: 1; bounding box: 40×34×38 Å

pLDDT: mean 87.35, std 11.05, range [46.53, 98.38]